Protein AF-A0A2R7NF69-F1 (afdb_monomer_lite)

pLDDT: mean 86.36, std 9.24, range [59.59, 97.5]

Secondary structure (DSSP, 8-state):
------EESSGGGG-S-GGGGGGGTT-EEEEE-TTS-EEEEETT--TTS-HHHHH-PPTT--------

Radius of gyration: 12.37 Å; chains: 1; bounding box: 26×34×36 Å

Sequence (68 aa):
NLSLSRIFSSHTEVVSDWERETEFHGQSAAIFNDSQLLELTIYKGSKKNGAKSLFGLNVGENIYIEFS

Foldseek 3Di:
DDDDDDEAADLVVLDPDPVPVVVQAQPWHWYLDPVRDTDTFGRNDDPVRGRCVPVVDDPPDDDDDDDD

Structure (mmCIF, N/CA/C/O backbone):
data_AF-A0A2R7NF69-F1
#
_entry.id   AF-A0A2R7NF69-F1
#
loop_
_atom_site.group_PDB
_atom_site.id
_atom_site.type_symbol
_atom_site.label_atom_id
_atom_site.label_alt_id
_atom_site.label_comp_id
_atom_site.label_asym_id
_atom_site.label_entity_id
_atom_site.label_seq_id
_atom_site.pdbx_PDB_ins_code
_atom_site.Cartn_x
_atom_site.Cartn_y
_atom_site.Cartn_z
_atom_site.occupancy
_atom_site.B_iso_or_equiv
_atom_site.auth_seq_id
_atom_site.auth_comp_id
_atom_site.auth_asym_id
_atom_site.auth_atom_id
_atom_site.pdbx_PDB_model_num
ATOM 1 N N . ASN A 1 1 ? 10.485 1.690 11.622 1.00 59.59 1 ASN A N 1
ATOM 2 C CA . ASN A 1 1 ? 9.973 3.074 11.604 1.00 59.59 1 ASN A CA 1
ATOM 3 C C . ASN A 1 1 ? 9.659 3.390 10.148 1.00 59.59 1 ASN A C 1
ATOM 5 O O . A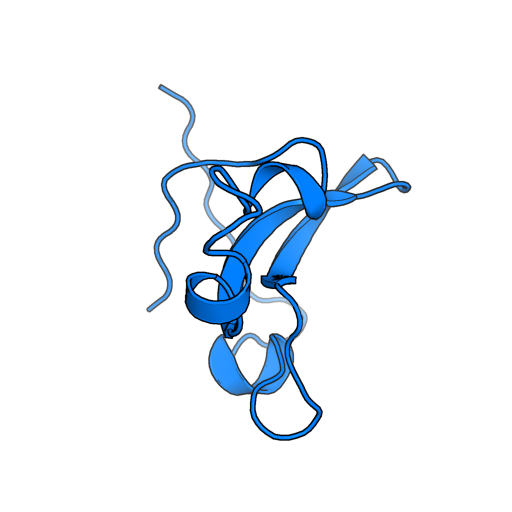SN A 1 1 ? 10.586 3.589 9.373 1.00 59.59 1 ASN A O 1
ATOM 9 N N . LEU A 1 2 ? 8.400 3.201 9.745 1.00 79.12 2 LEU A N 1
ATOM 10 C CA . LEU A 1 2 ? 7.934 3.328 8.361 1.00 79.12 2 LEU A CA 1
ATOM 11 C C . LEU A 1 2 ? 7.423 4.756 8.162 1.00 79.12 2 LEU A C 1
ATOM 13 O O . LEU A 1 2 ? 6.588 5.210 8.937 1.00 79.12 2 LEU A O 1
ATOM 17 N N . SER A 1 3 ? 7.903 5.438 7.127 1.00 86.81 3 SER A N 1
ATOM 18 C CA . SER A 1 3 ? 7.401 6.748 6.715 1.00 86.81 3 SER A CA 1
ATOM 19 C C . SER A 1 3 ? 7.050 6.686 5.234 1.00 86.81 3 SER A C 1
ATOM 21 O O . SER A 1 3 ? 7.849 6.213 4.426 1.00 86.81 3 SER A O 1
ATOM 23 N N . LEU A 1 4 ? 5.832 7.107 4.898 1.00 90.88 4 LEU A N 1
ATOM 24 C CA . LEU A 1 4 ? 5.295 7.132 3.542 1.00 90.88 4 LEU A CA 1
ATOM 25 C C . LEU A 1 4 ? 4.732 8.529 3.289 1.00 90.88 4 LEU A C 1
ATOM 27 O O . LEU A 1 4 ? 3.997 9.054 4.119 1.00 90.88 4 LEU A O 1
ATOM 31 N N . SER A 1 5 ? 5.083 9.124 2.1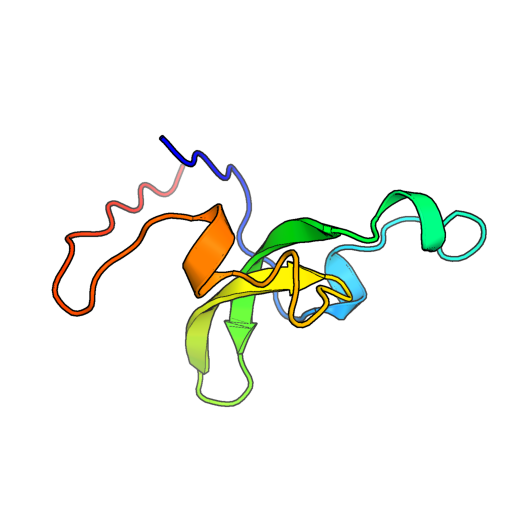53 1.00 91.44 5 SER A N 1
ATOM 32 C CA . SER A 1 5 ? 4.730 10.508 1.808 1.00 91.44 5 SER A CA 1
ATOM 33 C C . SER A 1 5 ? 3.555 10.623 0.836 1.00 91.44 5 SER A C 1
ATOM 35 O O . SER A 1 5 ? 3.146 11.728 0.492 1.00 91.44 5 SER A O 1
ATOM 37 N N . ARG A 1 6 ? 3.023 9.495 0.354 1.00 92.44 6 ARG A N 1
ATOM 38 C CA . ARG A 1 6 ? 1.933 9.460 -0.621 1.00 92.44 6 ARG A CA 1
ATOM 39 C C . ARG A 1 6 ? 0.995 8.295 -0.344 1.00 92.44 6 ARG A C 1
ATOM 41 O O . ARG A 1 6 ? 1.452 7.190 -0.054 1.00 92.44 6 ARG A O 1
ATOM 48 N N . ILE A 1 7 ? -0.301 8.559 -0.495 1.00 93.56 7 ILE A N 1
ATOM 49 C CA . ILE A 1 7 ? -1.349 7.542 -0.566 1.00 93.56 7 ILE A CA 1
ATOM 50 C C . ILE A 1 7 ? -1.773 7.428 -2.034 1.00 93.56 7 ILE A C 1
ATOM 52 O O . ILE A 1 7 ? -2.111 8.436 -2.656 1.00 93.56 7 ILE A O 1
ATOM 56 N N . PHE A 1 8 ? -1.702 6.227 -2.600 1.00 93.81 8 PHE A N 1
ATOM 57 C CA . PHE A 1 8 ? -2.118 5.946 -3.976 1.00 93.81 8 PHE A CA 1
ATOM 58 C C . PHE A 1 8 ? -3.582 5.500 -4.034 1.00 93.81 8 PHE A C 1
ATOM 60 O O . PHE A 1 8 ? -4.139 5.026 -3.041 1.00 93.81 8 PHE A O 1
ATOM 67 N N . SER A 1 9 ? -4.209 5.624 -5.203 1.00 90.19 9 SER A N 1
ATOM 68 C CA . SER A 1 9 ? -5.596 5.179 -5.392 1.00 90.19 9 SER A CA 1
ATOM 69 C C . SER A 1 9 ? -5.719 3.669 -5.641 1.00 90.19 9 SER A C 1
ATOM 71 O O . SER A 1 9 ? -6.800 3.112 -5.499 1.00 90.19 9 SER A O 1
ATOM 73 N N . SER A 1 10 ? -4.622 3.004 -6.026 1.00 87.75 10 SER A N 1
ATOM 74 C CA . SER A 1 10 ? -4.571 1.566 -6.320 1.00 87.75 10 SER A CA 1
ATOM 75 C C . SER A 1 10 ? -3.132 1.033 -6.298 1.00 87.75 10 SER A C 1
ATOM 77 O O . SER A 1 10 ? -2.170 1.803 -6.349 1.00 87.75 10 SER A O 1
ATOM 79 N N . HIS A 1 11 ? -2.954 -0.296 -6.280 1.00 85.88 11 HIS A N 1
ATOM 80 C CA . HIS A 1 11 ? -1.622 -0.923 -6.337 1.00 85.88 11 HIS A CA 1
ATOM 81 C C . HIS A 1 11 ? -0.866 -0.634 -7.638 1.00 85.88 11 HIS A C 1
ATOM 83 O O . HIS A 1 11 ? 0.362 -0.640 -7.638 1.00 85.88 11 HIS A O 1
ATOM 89 N N . THR A 1 12 ? -1.569 -0.397 -8.748 1.00 87.94 12 THR A N 1
ATOM 90 C CA . THR A 1 12 ? -0.944 -0.154 -10.057 1.00 87.94 12 THR A CA 1
ATOM 91 C C . THR A 1 12 ? -0.309 1.226 -10.162 1.00 87.94 12 THR A C 1
ATOM 93 O O . THR A 1 12 ? 0.648 1.390 -10.907 1.00 87.94 12 THR A O 1
ATOM 96 N N . GLU A 1 13 ? -0.782 2.206 -9.390 1.00 92.12 13 GLU A N 1
ATOM 97 C CA . GLU A 1 13 ? -0.194 3.553 -9.378 1.00 92.12 13 GLU A CA 1
ATOM 98 C C . GLU A 1 13 ? 1.170 3.625 -8.681 1.00 92.12 13 GLU A C 1
ATOM 100 O O . GLU A 1 13 ? 1.874 4.627 -8.810 1.00 92.12 13 GLU A O 1
ATOM 105 N N . VAL A 1 14 ? 1.558 2.575 -7.951 1.00 93.00 14 VAL A N 1
ATOM 106 C CA . VAL A 1 14 ? 2.900 2.473 -7.364 1.00 93.00 14 VAL A CA 1
ATOM 107 C C . VAL A 1 14 ? 3.966 2.404 -8.464 1.00 93.00 14 VAL A C 1
ATOM 109 O O . VAL A 1 14 ? 5.063 2.930 -8.285 1.00 93.00 14 VAL A O 1
ATOM 112 N N . VAL A 1 15 ? 3.640 1.797 -9.612 1.00 94.62 15 VAL A N 1
ATOM 113 C CA . VAL A 1 15 ? 4.545 1.650 -10.756 1.00 94.62 15 VAL A CA 1
ATOM 114 C C . VAL A 1 15 ? 4.380 2.849 -11.684 1.00 94.62 15 VAL A C 1
ATOM 116 O O . VAL A 1 15 ? 3.402 2.958 -12.420 1.00 94.62 15 VAL A O 1
ATOM 119 N N . SER A 1 16 ? 5.350 3.762 -11.664 1.00 92.56 16 SER A N 1
ATOM 120 C CA . SER A 1 16 ? 5.335 4.934 -12.549 1.00 92.56 16 SER A CA 1
ATOM 121 C C . SER A 1 16 ? 5.819 4.631 -13.970 1.00 92.56 16 SER A C 1
ATOM 123 O O . SER A 1 16 ? 5.512 5.384 -14.889 1.00 92.56 16 SER A O 1
ATOM 125 N N . ASP A 1 17 ? 6.608 3.566 -14.137 1.00 94.69 17 ASP A N 1
ATOM 126 C CA . ASP A 1 17 ? 7.173 3.119 -15.412 1.00 94.69 17 ASP A CA 1
ATOM 127 C C . ASP A 1 17 ? 7.134 1.586 -15.483 1.00 94.69 17 ASP A C 1
ATOM 129 O O . ASP A 1 17 ? 7.829 0.894 -14.735 1.00 94.69 17 ASP A O 1
ATOM 133 N N . TRP A 1 18 ? 6.294 1.061 -16.374 1.00 94.56 18 TRP A N 1
ATOM 134 C CA . TRP A 1 18 ? 6.045 -0.374 -16.503 1.00 94.56 18 TRP A CA 1
ATOM 135 C C . TRP A 1 18 ? 7.204 -1.140 -17.141 1.00 94.56 18 TRP A C 1
ATOM 137 O O . TRP A 1 18 ? 7.381 -2.315 -16.829 1.00 94.56 18 TRP A O 1
ATOM 147 N N . GLU A 1 19 ? 8.048 -0.490 -17.947 1.00 97.50 19 GLU A N 1
ATOM 148 C CA . GLU A 1 19 ? 9.267 -1.121 -18.483 1.00 97.50 19 GLU A CA 1
ATOM 149 C C . GLU A 1 19 ? 10.274 -1.431 -17.362 1.00 97.50 19 GLU A C 1
ATOM 151 O O . GLU A 1 19 ? 11.140 -2.295 -17.498 1.00 97.50 19 GLU A O 1
ATOM 156 N N . ARG A 1 20 ? 10.134 -0.751 -16.217 1.00 95.25 20 ARG A N 1
ATOM 157 C CA . ARG A 1 20 ? 10.983 -0.887 -15.028 1.00 95.25 20 ARG A CA 1
ATOM 158 C C . ARG A 1 20 ? 10.243 -1.492 -13.836 1.00 95.25 20 ARG A C 1
ATOM 160 O O . ARG A 1 20 ? 10.725 -1.396 -12.712 1.00 95.25 20 ARG A O 1
ATOM 167 N N . GLU A 1 21 ? 9.101 -2.147 -14.058 1.00 94.94 21 GLU A N 1
ATOM 168 C CA . GLU A 1 21 ? 8.218 -2.692 -13.011 1.00 94.94 21 GLU A CA 1
ATOM 169 C C . GLU A 1 21 ? 8.971 -3.481 -11.921 1.00 94.94 21 GLU A C 1
ATOM 171 O O . GLU A 1 21 ? 8.685 -3.344 -10.730 1.00 94.94 21 GLU A O 1
ATOM 176 N N . THR A 1 22 ? 9.975 -4.275 -12.307 1.00 92.94 22 THR A N 1
ATOM 177 C CA . THR A 1 22 ? 10.758 -5.098 -11.373 1.00 92.94 22 THR A CA 1
ATOM 178 C C . THR A 1 22 ? 11.500 -4.288 -10.312 1.00 92.94 22 THR A C 1
ATOM 180 O O . THR A 1 22 ? 11.785 -4.820 -9.243 1.00 92.94 22 THR A O 1
ATOM 183 N N . GLU A 1 23 ? 11.801 -3.017 -10.577 1.00 94.06 23 GLU A N 1
ATOM 184 C CA . GLU A 1 23 ? 12.435 -2.111 -9.613 1.00 94.06 23 GLU A CA 1
ATOM 185 C C . GLU A 1 23 ? 11.480 -1.687 -8.490 1.00 94.06 23 GLU A C 1
ATOM 187 O O . GLU A 1 23 ? 11.924 -1.337 -7.399 1.00 94.06 23 GLU A O 1
ATOM 192 N N . PHE A 1 24 ? 10.170 -1.767 -8.735 1.00 91.62 24 PHE A N 1
ATOM 193 C CA . PHE A 1 24 ? 9.124 -1.434 -7.769 1.00 91.62 24 PHE A CA 1
ATOM 194 C C . PHE A 1 24 ? 8.722 -2.644 -6.909 1.00 91.62 24 PHE A C 1
ATOM 196 O O . PHE A 1 24 ? 7.990 -2.503 -5.928 1.00 91.62 24 PHE A O 1
ATOM 203 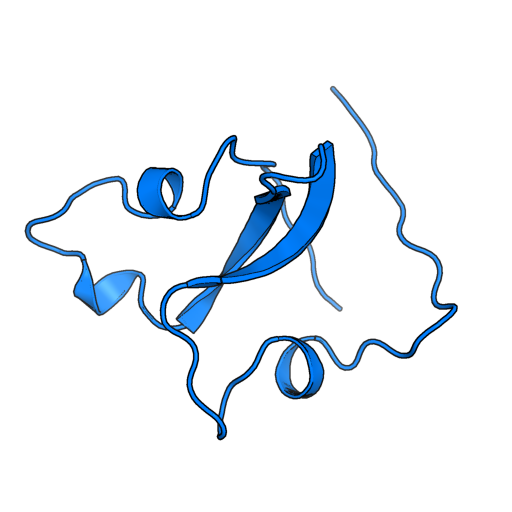N N . HIS A 1 25 ? 9.178 -3.858 -7.242 1.00 90.25 25 HIS A N 1
ATOM 204 C CA . HIS A 1 25 ? 8.905 -5.049 -6.435 1.00 90.25 25 HIS A CA 1
ATOM 205 C C . HIS A 1 25 ? 9.460 -4.887 -5.016 1.00 90.25 25 HIS A C 1
ATOM 207 O O . HIS A 1 25 ? 10.625 -4.558 -4.812 1.00 90.25 25 HIS A O 1
ATOM 213 N N . GLY A 1 26 ? 8.636 -5.178 -4.012 1.00 87.25 26 GLY A N 1
ATOM 214 C CA . GLY A 1 26 ? 9.020 -5.012 -2.613 1.00 87.25 26 GLY A CA 1
ATOM 215 C C . GLY A 1 26 ? 8.879 -3.580 -2.090 1.00 87.25 26 GLY A C 1
ATOM 216 O O . GLY A 1 26 ? 9.122 -3.362 -0.904 1.00 87.25 26 GLY A O 1
ATOM 217 N N . GLN A 1 27 ? 8.458 -2.620 -2.920 1.00 89.62 27 GLN A N 1
ATOM 218 C CA . GLN A 1 27 ? 8.228 -1.249 -2.481 1.00 89.62 27 GLN A CA 1
ATOM 219 C C . GLN A 1 27 ? 7.013 -1.162 -1.554 1.00 89.62 27 GLN A C 1
ATOM 221 O O . GLN A 1 27 ? 5.917 -1.632 -1.871 1.00 89.62 27 GLN A O 1
ATOM 226 N N . SER A 1 28 ? 7.223 -0.527 -0.404 1.00 91.38 28 SER A N 1
ATOM 227 C CA . SE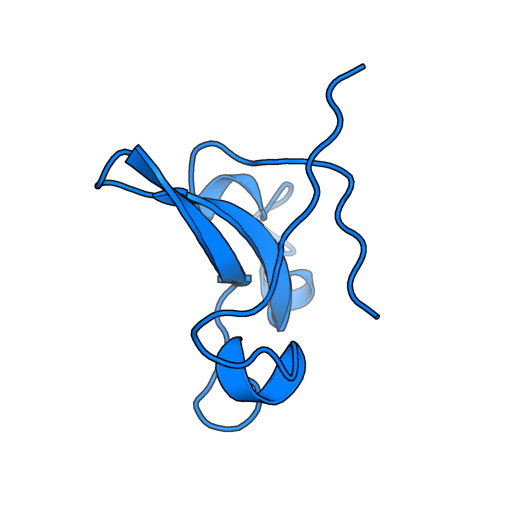R A 1 28 ? 6.180 -0.180 0.557 1.00 91.38 28 SER A CA 1
ATOM 228 C C . SER A 1 28 ? 5.298 0.938 0.009 1.00 91.38 28 SER A C 1
ATOM 230 O O . SER A 1 28 ? 5.809 1.938 -0.496 1.00 91.38 28 SER A O 1
ATOM 232 N N . ALA A 1 29 ? 3.986 0.811 0.166 1.00 92.81 29 ALA A N 1
ATOM 233 C CA . ALA A 1 29 ? 3.028 1.821 -0.256 1.00 92.81 29 ALA A CA 1
ATOM 234 C C . ALA A 1 29 ? 1.860 1.929 0.727 1.00 92.81 29 ALA A C 1
ATOM 236 O O . ALA A 1 29 ? 1.512 0.965 1.409 1.00 92.81 29 ALA A O 1
ATOM 237 N N . ALA A 1 30 ? 1.252 3.111 0.768 1.00 94.12 30 ALA A N 1
ATOM 238 C CA . ALA A 1 30 ? -0.059 3.328 1.355 1.00 94.12 30 ALA A CA 1
ATOM 239 C C . ALA A 1 30 ? -1.052 3.493 0.205 1.00 94.12 30 ALA A C 1
ATOM 241 O O . ALA A 1 30 ? -0.784 4.258 -0.722 1.00 94.12 30 ALA A O 1
ATOM 242 N N . ILE A 1 31 ? -2.174 2.784 0.245 1.00 94.56 31 ILE A N 1
ATOM 243 C CA . ILE A 1 31 ? -3.210 2.865 -0.789 1.00 94.56 31 ILE A CA 1
ATOM 244 C C . ILE A 1 31 ? -4.598 2.957 -0.157 1.00 94.56 31 ILE A C 1
ATOM 246 O O . ILE A 1 31 ? -4.795 2.488 0.964 1.00 94.56 31 ILE A O 1
ATOM 250 N N . PHE A 1 32 ? -5.573 3.481 -0.892 1.00 93.19 32 PHE A N 1
ATOM 251 C CA . PHE A 1 32 ? -6.977 3.169 -0.624 1.00 93.19 32 PHE A CA 1
ATOM 252 C C . PHE A 1 32 ? -7.358 1.916 -1.407 1.00 93.19 32 PHE A C 1
ATOM 254 O O . PHE A 1 32 ? -7.267 1.906 -2.630 1.00 93.19 32 PHE A O 1
ATOM 261 N N . ASN A 1 33 ? -7.731 0.845 -0.711 1.00 91.12 33 ASN A N 1
ATOM 262 C CA . ASN A 1 33 ? -8.104 -0.407 -1.368 1.00 91.12 33 ASN A CA 1
ATOM 263 C C . ASN A 1 33 ? -9.576 -0.412 -1.819 1.00 91.12 33 ASN A C 1
ATOM 265 O O . ASN A 1 33 ? -10.333 0.518 -1.538 1.00 91.12 33 ASN A O 1
ATOM 269 N N . ASP A 1 34 ? -10.007 -1.495 -2.471 1.00 89.69 34 ASP A N 1
ATOM 270 C CA . ASP A 1 34 ? -11.370 -1.639 -3.015 1.00 89.69 34 ASP A CA 1
ATOM 271 C C . ASP A 1 34 ? -12.478 -1.563 -1.948 1.00 89.69 34 ASP A C 1
ATOM 273 O O . ASP A 1 34 ? -13.642 -1.330 -2.266 1.00 89.69 34 ASP A O 1
ATOM 277 N N . SER A 1 35 ? -12.130 -1.739 -0.668 1.00 94.25 35 SER A N 1
ATOM 278 C CA . SER A 1 35 ? -13.047 -1.567 0.468 1.00 94.25 35 SE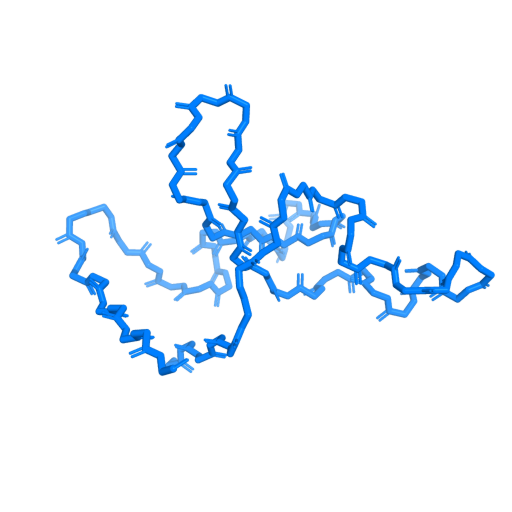R A CA 1
ATOM 279 C C . SER A 1 35 ? -13.060 -0.138 1.026 1.00 94.25 35 SER A C 1
ATOM 281 O O . SER A 1 35 ? -13.652 0.092 2.077 1.00 94.25 35 SER A O 1
ATOM 283 N N . GLN A 1 36 ? -12.413 0.817 0.348 1.00 90.00 36 GLN A N 1
ATOM 284 C CA . GLN A 1 36 ? -12.260 2.215 0.769 1.00 90.00 36 GLN A CA 1
ATOM 285 C C . GLN A 1 36 ? -11.545 2.381 2.120 1.00 90.00 36 GLN A C 1
ATOM 287 O O . GLN A 1 36 ? -11.755 3.358 2.837 1.00 90.00 36 GLN A O 1
ATOM 292 N N . LEU A 1 37 ? -10.678 1.428 2.470 1.00 93.00 37 LEU A N 1
ATOM 293 C CA . LEU A 1 37 ? -9.854 1.479 3.672 1.00 93.00 37 LEU A CA 1
ATOM 294 C C . LEU A 1 37 ? -8.411 1.824 3.305 1.00 93.00 37 LEU A C 1
ATOM 296 O O . LEU A 1 37 ? -7.928 1.462 2.231 1.00 93.00 37 LEU A O 1
ATOM 300 N N . LEU A 1 38 ? -7.714 2.497 4.224 1.00 92.12 38 LEU A N 1
ATOM 301 C CA . LEU A 1 38 ? -6.273 2.688 4.111 1.00 92.12 38 LEU A CA 1
ATOM 302 C C . LEU A 1 38 ? -5.563 1.349 4.320 1.00 92.12 38 LEU A C 1
ATOM 304 O O . LEU A 1 38 ? -5.690 0.720 5.371 1.00 92.12 38 LEU A O 1
ATOM 308 N N . GLU A 1 39 ? -4.770 0.952 3.337 1.00 91.75 39 GLU A N 1
ATOM 309 C CA . GLU A 1 39 ? -3.955 -0.251 3.368 1.00 91.75 39 GLU A CA 1
ATOM 310 C C . GLU A 1 39 ? -2.476 0.124 3.282 1.00 91.75 39 GLU A C 1
ATOM 312 O O . GLU A 1 39 ? -2.050 0.852 2.386 1.00 91.75 39 GLU A O 1
ATOM 317 N N . LEU A 1 40 ? -1.682 -0.413 4.208 1.00 90.50 40 LEU A N 1
ATOM 318 C CA . LEU A 1 40 ? -0.229 -0.430 4.096 1.00 90.50 40 LEU A CA 1
ATOM 319 C C . LEU A 1 40 ? 0.170 -1.742 3.429 1.00 90.50 40 LEU A C 1
ATOM 321 O O . LEU A 1 40 ? -0.060 -2.823 3.974 1.00 90.50 40 LEU A O 1
ATOM 325 N N . THR A 1 41 ? 0.783 -1.650 2.256 1.00 89.69 41 THR A N 1
ATOM 326 C CA . THR A 1 41 ? 1.009 -2.795 1.375 1.00 89.69 41 THR A CA 1
ATOM 327 C C . THR A 1 41 ? 2.423 -2.821 0.818 1.00 89.69 41 THR A C 1
ATOM 329 O O . THR A 1 41 ? 3.164 -1.842 0.898 1.00 89.69 41 THR A O 1
ATOM 332 N N . ILE A 1 42 ? 2.801 -3.964 0.250 1.00 89.31 42 ILE A N 1
ATOM 333 C CA . ILE A 1 42 ? 4.064 -4.137 -0.465 1.00 89.31 42 ILE A CA 1
ATOM 334 C C . ILE A 1 42 ? 3.748 -4.589 -1.878 1.00 89.31 42 ILE A C 1
ATOM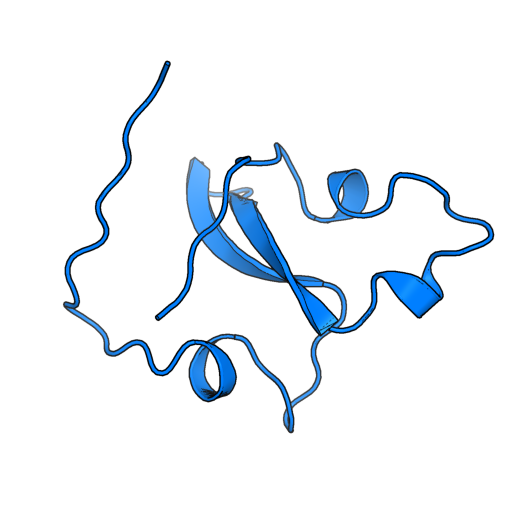 336 O O . ILE A 1 42 ? 3.184 -5.669 -2.077 1.00 89.31 42 ILE A O 1
ATOM 340 N N . TYR A 1 43 ? 4.141 -3.779 -2.858 1.00 90.31 43 TYR A N 1
ATOM 341 C CA . TYR A 1 43 ? 3.913 -4.098 -4.257 1.00 90.31 43 TYR A CA 1
ATOM 342 C C . TYR A 1 43 ? 4.646 -5.389 -4.638 1.00 90.31 43 TYR A C 1
ATOM 344 O O . TYR A 1 43 ? 5.857 -5.510 -4.447 1.00 90.31 43 TYR A O 1
ATOM 352 N N . LYS A 1 44 ? 3.891 -6.387 -5.122 1.00 88.75 44 LYS A N 1
ATOM 353 C CA . LYS A 1 44 ? 4.386 -7.739 -5.446 1.00 88.75 44 LYS A CA 1
ATOM 354 C C . LYS A 1 44 ? 5.296 -8.338 -4.357 1.00 88.75 44 LYS A C 1
ATOM 356 O O . LYS A 1 44 ? 6.290 -9.008 -4.642 1.00 88.75 44 LYS A O 1
ATOM 361 N N . GLY A 1 45 ? 4.941 -8.112 -3.090 1.00 79.75 45 GLY A N 1
ATOM 362 C CA . GLY A 1 45 ? 5.579 -8.783 -1.961 1.00 79.75 45 GLY A CA 1
ATOM 363 C C . GLY A 1 45 ? 5.410 -10.308 -2.027 1.00 79.75 45 GLY A C 1
ATOM 364 O O . GLY A 1 45 ? 4.490 -10.839 -2.645 1.00 79.75 45 GLY A O 1
ATOM 365 N N . SER A 1 46 ? 6.296 -11.038 -1.360 1.00 72.50 46 SER A N 1
ATOM 366 C CA . SER A 1 46 ? 6.259 -12.498 -1.224 1.00 72.50 46 SER A CA 1
ATOM 367 C C . SER A 1 46 ? 6.024 -12.907 0.230 1.00 72.50 46 SER A C 1
ATOM 369 O O . SER A 1 46 ? 6.122 -12.100 1.153 1.00 72.50 46 SER A O 1
ATOM 371 N N . LYS A 1 47 ? 5.810 -14.206 0.474 1.00 67.50 47 LYS A N 1
ATOM 372 C CA . LYS A 1 47 ? 5.690 -14.758 1.838 1.00 67.50 47 LYS A CA 1
ATOM 373 C C . LYS A 1 47 ? 6.914 -14.486 2.729 1.00 67.50 47 LYS A C 1
ATOM 375 O O . LYS A 1 47 ? 6.784 -14.548 3.945 1.00 67.50 47 LYS A O 1
ATOM 380 N N . LYS A 1 48 ? 8.088 -14.209 2.145 1.00 66.19 48 LYS A N 1
ATOM 381 C CA . LYS A 1 48 ? 9.337 -13.923 2.876 1.00 66.19 48 LYS A CA 1
ATOM 382 C C . LYS A 1 48 ? 9.564 -12.427 3.143 1.00 66.19 48 LYS A C 1
ATOM 384 O O . LYS A 1 48 ? 10.409 -12.089 3.959 1.00 66.19 48 LYS A O 1
ATOM 389 N N . ASN A 1 49 ? 8.829 -11.549 2.463 1.00 65.00 49 ASN A N 1
ATOM 390 C CA . ASN A 1 49 ? 8.948 -10.089 2.531 1.00 65.00 49 ASN A CA 1
ATOM 391 C C . ASN A 1 49 ? 7.554 -9.438 2.418 1.00 65.00 49 ASN A C 1
ATOM 393 O O . ASN A 1 49 ? 7.334 -8.520 1.635 1.00 65.00 49 ASN A O 1
ATOM 397 N N . GLY A 1 50 ? 6.585 -9.973 3.162 1.00 65.88 50 GLY A N 1
ATOM 398 C CA . GLY A 1 50 ? 5.224 -9.445 3.196 1.00 65.88 50 GLY A CA 1
ATOM 399 C C . GLY A 1 50 ? 5.099 -8.246 4.137 1.00 65.88 50 GLY A C 1
ATOM 400 O O . GLY A 1 50 ? 5.878 -8.111 5.083 1.00 65.88 50 GLY A O 1
ATOM 401 N N . ALA A 1 51 ? 4.076 -7.418 3.911 1.00 66.69 51 ALA A N 1
ATOM 402 C CA . ALA A 1 51 ? 3.808 -6.187 4.662 1.00 66.69 51 ALA A CA 1
ATOM 403 C C . ALA A 1 51 ? 3.821 -6.390 6.188 1.00 66.69 51 ALA A C 1
ATOM 405 O O . ALA A 1 51 ? 4.491 -5.654 6.903 1.00 66.69 51 ALA A O 1
ATOM 406 N N . LYS A 1 52 ? 3.173 -7.447 6.696 1.00 67.56 52 LYS A N 1
ATOM 407 C CA . LYS A 1 52 ? 3.144 -7.759 8.137 1.00 67.56 52 LYS A CA 1
ATOM 408 C C . LYS A 1 52 ? 4.544 -7.970 8.728 1.00 67.56 52 LYS A C 1
ATOM 410 O O . LYS A 1 52 ? 4.848 -7.458 9.799 1.00 67.56 52 LYS A O 1
ATOM 415 N N . SER A 1 53 ? 5.388 -8.733 8.037 1.00 66.56 53 SER A N 1
ATOM 416 C CA . SER A 1 53 ? 6.740 -9.049 8.507 1.00 66.56 53 SER A CA 1
ATOM 417 C C . SER A 1 53 ? 7.689 -7.863 8.358 1.00 66.56 53 SER A C 1
ATOM 419 O O . SER A 1 53 ? 8.555 -7.677 9.205 1.00 66.56 53 SER A O 1
ATOM 421 N N . LEU A 1 54 ? 7.530 -7.067 7.297 1.00 71.06 54 LEU A N 1
ATOM 422 C CA . LEU A 1 54 ? 8.434 -5.959 6.991 1.00 71.06 54 LEU A CA 1
ATOM 423 C C . LEU A 1 54 ? 8.080 -4.655 7.699 1.00 71.06 54 LEU A C 1
ATOM 425 O O . LEU A 1 54 ? 8.979 -3.893 8.043 1.00 71.06 54 LEU A O 1
ATOM 429 N N . PHE A 1 55 ? 6.800 -4.390 7.944 1.00 77.81 55 PHE A N 1
ATOM 430 C CA . PHE A 1 55 ? 6.402 -3.186 8.669 1.00 77.81 55 PHE A CA 1
ATOM 431 C C . PHE A 1 55 ? 6.513 -3.361 10.179 1.00 77.81 55 PHE A C 1
ATOM 433 O O . PHE A 1 55 ? 6.564 -2.364 10.893 1.00 77.81 55 PHE A O 1
ATOM 440 N N . GLY A 1 56 ? 6.598 -4.607 10.660 1.00 77.50 56 GLY A N 1
ATOM 441 C CA . GLY A 1 56 ? 6.673 -4.906 12.089 1.00 77.50 56 GLY A CA 1
ATOM 442 C C . GLY A 1 56 ? 5.431 -4.448 12.854 1.00 77.50 56 GLY A C 1
ATOM 443 O O . GLY A 1 56 ? 5.513 -4.265 14.062 1.00 77.50 56 GLY A O 1
ATOM 444 N N . LEU A 1 57 ? 4.316 -4.246 12.142 1.00 79.06 57 LEU A N 1
ATOM 445 C CA . LEU A 1 57 ? 3.086 -3.708 12.702 1.00 79.06 57 LEU A CA 1
ATOM 446 C C . LEU A 1 57 ? 2.279 -4.807 13.382 1.00 79.06 57 LEU A C 1
ATOM 448 O O . LEU A 1 57 ? 2.078 -5.897 12.831 1.00 79.06 57 LEU A O 1
ATOM 452 N N . ASN A 1 58 ? 1.756 -4.479 14.554 1.00 82.19 58 ASN A N 1
ATOM 453 C CA . ASN A 1 58 ? 0.807 -5.310 15.275 1.00 82.19 58 ASN A CA 1
ATOM 454 C C . ASN A 1 58 ? -0.622 -4.796 15.091 1.00 82.19 58 ASN A C 1
ATOM 456 O O . ASN A 1 58 ? -0.873 -3.607 14.895 1.00 82.19 58 ASN A O 1
ATOM 460 N N . VAL A 1 59 ? -1.588 -5.711 15.174 1.00 83.62 59 VAL A N 1
ATOM 461 C CA . VAL A 1 59 ? -3.002 -5.326 15.206 1.00 83.62 59 VAL A CA 1
ATOM 462 C C . VAL A 1 59 ? -3.240 -4.467 16.448 1.00 83.62 59 VAL A C 1
ATOM 464 O O . VAL A 1 59 ? -2.895 -4.881 17.553 1.00 83.62 59 VAL A O 1
ATOM 467 N N . GLY A 1 60 ? -3.833 -3.286 16.253 1.00 86.94 60 GLY A N 1
ATOM 468 C CA . GLY A 1 60 ? -4.086 -2.310 17.317 1.00 86.94 60 GLY A CA 1
ATOM 469 C C . GLY A 1 60 ? -3.020 -1.221 17.461 1.00 86.94 60 GLY A C 1
ATOM 470 O O . GLY A 1 60 ? -3.147 -0.382 18.348 1.00 86.94 60 GLY A O 1
ATOM 471 N N . GLU A 1 61 ? -1.986 -1.201 16.614 1.00 86.94 61 GLU A N 1
ATOM 472 C CA . GLU A 1 61 ? -1.035 -0.086 16.585 1.00 86.94 61 GLU A CA 1
ATOM 473 C C . GLU A 1 61 ? -1.651 1.204 16.033 1.00 86.94 61 GLU A C 1
ATOM 475 O O . GLU A 1 61 ? -2.500 1.190 15.139 1.00 86.94 61 GLU A O 1
ATOM 480 N N . ASN A 1 62 ? -1.186 2.336 16.565 1.00 88.88 62 ASN A N 1
ATOM 481 C CA . ASN A 1 62 ? -1.624 3.658 16.136 1.00 88.88 62 ASN A CA 1
ATOM 482 C C . ASN A 1 62 ? -0.892 4.077 14.857 1.00 88.88 62 ASN A C 1
ATOM 484 O O . ASN A 1 62 ? 0.339 4.088 14.814 1.00 88.88 62 ASN A O 1
ATOM 488 N N . ILE A 1 63 ? -1.657 4.489 13.848 1.00 87.94 63 ILE A N 1
ATOM 489 C CA . ILE A 1 63 ? -1.154 5.082 12.607 1.00 87.94 63 ILE A CA 1
ATOM 490 C C . ILE A 1 63 ? -1.508 6.570 12.625 1.00 87.94 63 ILE A C 1
ATOM 492 O O . ILE A 1 63 ? -2.661 6.929 12.854 1.00 87.94 63 ILE A O 1
ATOM 496 N N . TYR A 1 64 ? -0.520 7.428 12.375 1.00 91.50 64 TYR A N 1
ATOM 497 C CA . TYR A 1 64 ? -0.702 8.876 12.278 1.00 91.50 64 TYR A CA 1
ATOM 498 C C . TYR A 1 64 ? -0.636 9.298 10.814 1.00 91.50 64 TYR A C 1
ATOM 500 O O . TYR A 1 64 ? 0.253 8.861 10.084 1.00 91.50 64 TYR A O 1
ATOM 508 N N . ILE A 1 65 ? -1.578 10.139 10.394 1.00 90.06 65 ILE A N 1
ATOM 509 C CA . ILE A 1 65 ? -1.676 10.650 9.026 1.00 90.06 65 ILE A CA 1
ATOM 510 C C . ILE A 1 65 ? -1.819 12.162 9.117 1.00 90.06 65 ILE A C 1
ATOM 512 O O . ILE A 1 65 ? -2.697 12.661 9.819 1.00 90.06 65 ILE A O 1
ATOM 516 N N . GLU A 1 66 ? -0.963 12.870 8.393 1.00 91.06 66 GLU A N 1
ATOM 517 C CA . GLU A 1 66 ? -1.022 14.317 8.226 1.00 91.06 66 GLU A CA 1
ATOM 518 C C . GLU A 1 66 ? -1.208 14.622 6.736 1.00 91.06 66 GLU A C 1
ATOM 520 O O . GLU A 1 66 ? -0.525 14.040 5.892 1.00 91.06 66 GLU A O 1
ATOM 525 N N . PHE A 1 67 ? -2.154 15.505 6.418 1.00 86.69 67 PHE A N 1
ATOM 526 C CA . PHE A 1 67 ? -2.364 16.018 5.065 1.00 86.69 67 PHE A CA 1
ATOM 527 C C . PHE A 1 67 ? -1.837 17.453 4.987 1.00 86.69 67 PHE A C 1
ATOM 529 O O . PHE A 1 67 ? -2.043 18.229 5.922 1.00 86.69 67 PHE A O 1
ATOM 536 N N . SER A 1 68 ? -1.193 17.797 3.871 1.00 82.81 68 SER A N 1
ATOM 537 C CA . SER A 1 68 ? -0.597 19.113 3.592 1.00 82.81 68 SER A CA 1
ATOM 538 C C . SER A 1 68 ? -1.131 19.717 2.306 1.00 82.81 68 SER A C 1
ATOM 540 O O . SER A 1 68 ? -1.189 18.945 1.319 1.00 82.81 68 SER A O 1
#